Protein AF-A0A972ALK8-F1 (afdb_monomer)

Mean predicted aligned error: 3.8 Å

Nearest PDB structures (foldseek):
  4qdn-assembly1_A  TM=9.410E-01  e=5.563E-01  Thermotoga maritima MSB8

pLDDT: mean 93.88, std 9.56, range [43.31, 98.56]

Structure (mmCIF, N/CA/C/O backbone):
data_AF-A0A972ALK8-F1
#
_entry.id   AF-A0A972ALK8-F1
#
loop_
_atom_site.group_PDB
_atom_site.id
_atom_site.type_symbol
_atom_site.label_atom_id
_atom_site.label_alt_id
_atom_site.label_comp_id
_atom_site.label_asym_id
_atom_site.label_entity_id
_atom_site.label_seq_id
_atom_site.pdbx_PDB_ins_code
_atom_site.Cartn_x
_atom_site.Cartn_y
_atom_site.Cartn_z
_atom_site.occupancy
_atom_site.B_iso_or_equiv
_atom_site.auth_seq_id
_atom_site.auth_comp_id
_atom_site.auth_asym_id
_atom_site.auth_atom_id
_atom_site.pdbx_PDB_model_num
ATOM 1 N N . THR A 1 1 ? -9.645 16.647 -18.839 1.00 76.50 1 THR A N 1
ATOM 2 C CA . THR A 1 1 ? -9.055 15.469 -18.165 1.00 76.50 1 THR A CA 1
ATOM 3 C C . THR A 1 1 ? -7.747 15.148 -18.845 1.00 76.50 1 THR A C 1
ATOM 5 O O . THR A 1 1 ? -7.717 15.134 -20.067 1.00 76.50 1 THR A O 1
ATOM 8 N N . PHE A 1 2 ? -6.668 14.945 -18.091 1.00 83.00 2 PHE A N 1
ATOM 9 C CA . PHE A 1 2 ? -5.398 14.489 -18.657 1.00 83.00 2 PHE A CA 1
ATOM 10 C C . PHE A 1 2 ? -5.308 12.976 -18.498 1.00 83.00 2 PHE A C 1
ATOM 12 O O . PHE A 1 2 ? -5.659 12.445 -17.444 1.00 83.00 2 PHE A O 1
ATOM 19 N N . ARG A 1 3 ? -4.871 12.295 -19.554 1.00 92.19 3 ARG A N 1
ATOM 20 C CA . ARG A 1 3 ? -4.572 10.867 -19.540 1.00 92.19 3 ARG A CA 1
ATOM 21 C C . ARG A 1 3 ? -3.059 10.710 -19.578 1.00 92.19 3 ARG A C 1
ATOM 23 O O . ARG A 1 3 ? -2.405 11.337 -20.404 1.00 92.19 3 ARG A O 1
ATOM 30 N N . VAL A 1 4 ? -2.532 9.888 -18.681 1.00 94.00 4 VAL A N 1
ATOM 31 C CA . VAL A 1 4 ? -1.116 9.527 -18.631 1.00 94.00 4 VAL A CA 1
ATOM 32 C C . VAL A 1 4 ? -1.057 8.011 -18.654 1.00 94.00 4 VAL A C 1
ATOM 34 O O . VAL A 1 4 ? -1.638 7.368 -17.780 1.00 94.00 4 VAL A O 1
ATOM 37 N N . ASP A 1 5 ? -0.396 7.450 -19.659 1.00 96.12 5 ASP A N 1
ATOM 38 C CA . ASP A 1 5 ? -0.142 6.015 -19.700 1.00 96.12 5 ASP A CA 1
ATOM 39 C C . ASP A 1 5 ? 1.070 5.703 -18.804 1.00 96.12 5 ASP A C 1
ATOM 41 O O . ASP A 1 5 ? 2.072 6.422 -18.807 1.00 96.12 5 ASP A O 1
ATOM 45 N N . ALA A 1 6 ? 0.961 4.646 -18.000 1.00 95.62 6 ALA A N 1
ATOM 46 C CA . ALA A 1 6 ? 1.994 4.211 -17.068 1.00 95.62 6 ALA A CA 1
ATOM 47 C C . ALA A 1 6 ? 2.247 2.711 -17.232 1.00 95.62 6 ALA A C 1
ATOM 49 O O . ALA A 1 6 ? 1.318 1.937 -17.463 1.00 95.62 6 ALA A O 1
ATOM 50 N N . ASN A 1 7 ? 3.506 2.303 -17.088 1.00 97.75 7 ASN A N 1
ATOM 51 C CA . ASN A 1 7 ? 3.886 0.895 -17.123 1.00 97.75 7 ASN A CA 1
ATOM 52 C C . ASN A 1 7 ? 3.649 0.252 -15.752 1.00 97.75 7 ASN A C 1
ATOM 54 O O . ASN A 1 7 ? 4.075 0.789 -14.728 1.00 97.75 7 ASN A O 1
ATOM 58 N N . PHE A 1 8 ? 3.027 -0.925 -15.747 1.00 97.06 8 PHE A N 1
ATOM 59 C CA . PHE A 1 8 ? 2.798 -1.734 -14.553 1.00 97.06 8 PHE A CA 1
ATOM 60 C C . PHE A 1 8 ? 3.489 -3.085 -14.699 1.00 97.06 8 PHE A C 1
ATOM 62 O O . PHE A 1 8 ? 3.613 -3.616 -15.802 1.00 97.06 8 PHE A O 1
ATOM 69 N N . ARG A 1 9 ? 3.947 -3.641 -13.574 1.00 97.81 9 ARG A N 1
ATOM 70 C CA . ARG A 1 9 ? 4.455 -5.016 -13.538 1.00 97.81 9 ARG A CA 1
ATOM 71 C C . ARG A 1 9 ? 3.306 -5.981 -13.843 1.00 97.81 9 ARG A C 1
ATOM 73 O O . ARG A 1 9 ? 2.182 -5.751 -13.401 1.00 97.81 9 ARG A O 1
ATOM 80 N N . ALA A 1 10 ? 3.609 -7.045 -14.575 1.00 97.62 10 ALA A N 1
ATOM 81 C CA . ALA A 1 10 ? 2.689 -8.130 -14.888 1.00 97.62 10 ALA A CA 1
ATOM 82 C C . ALA A 1 10 ? 3.278 -9.446 -14.378 1.00 97.62 10 ALA A C 1
ATOM 84 O O . ALA A 1 10 ? 4.498 -9.607 -14.365 1.00 97.62 10 ALA A O 1
ATOM 85 N N . TYR A 1 11 ? 2.405 -10.360 -13.970 1.00 97.94 11 TYR A N 1
ATOM 86 C CA . TYR A 1 11 ? 2.772 -11.628 -13.343 1.00 97.94 11 TYR A CA 1
ATOM 87 C C . TYR A 1 11 ? 1.949 -12.763 -13.949 1.00 97.94 11 TYR A C 1
ATOM 89 O O . TYR A 1 11 ? 0.824 -12.538 -14.404 1.00 97.94 11 TYR A O 1
ATOM 97 N N . GLY A 1 12 ? 2.498 -13.976 -13.944 1.00 98.19 12 GLY A N 1
ATOM 98 C CA . GLY A 1 12 ? 1.823 -15.180 -14.427 1.00 98.19 12 GLY A CA 1
ATOM 99 C C . GLY A 1 12 ? 0.800 -15.743 -13.438 1.00 98.19 12 GLY A C 1
ATOM 100 O O . GLY A 1 12 ? -0.075 -16.511 -13.837 1.00 98.19 12 GLY A O 1
ATOM 101 N N . SER A 1 13 ? 0.880 -15.364 -12.158 1.00 98.31 13 SER A N 1
ATOM 102 C CA . SER A 1 13 ? -0.066 -15.780 -11.120 1.00 98.31 13 SER A CA 1
ATOM 103 C C . SER A 1 13 ? -0.230 -14.737 -10.009 1.00 98.31 13 SER A C 1
ATOM 105 O O . SER A 1 13 ? 0.566 -13.805 -9.859 1.00 98.31 13 SER A O 1
ATOM 107 N N . VAL A 1 14 ? -1.276 -14.915 -9.196 1.00 97.94 14 VAL A N 1
ATOM 108 C CA . VAL A 1 14 ? -1.515 -14.100 -7.993 1.00 97.94 14 VAL A CA 1
ATOM 109 C C . VAL A 1 14 ? -0.391 -14.292 -6.969 1.00 97.94 14 VAL A C 1
ATOM 111 O O . VAL A 1 14 ? 0.078 -13.316 -6.385 1.00 97.94 14 VAL A O 1
ATOM 114 N N . ASP A 1 15 ? 0.093 -15.524 -6.801 1.00 98.12 15 ASP A N 1
ATOM 115 C CA . ASP A 1 15 ? 1.160 -15.844 -5.848 1.00 98.12 15 ASP A CA 1
ATOM 116 C C . ASP A 1 15 ? 2.473 -15.139 -6.192 1.00 98.12 15 ASP A C 1
ATOM 118 O O . ASP A 1 15 ? 3.146 -14.618 -5.302 1.00 98.12 15 ASP A O 1
ATOM 122 N N . GLU A 1 16 ? 2.816 -15.066 -7.481 1.00 98.38 16 GLU A N 1
ATOM 123 C CA . GLU A 1 16 ? 3.991 -14.330 -7.953 1.00 98.38 16 GLU A CA 1
ATOM 124 C C . GLU A 1 16 ? 3.863 -12.834 -7.629 1.00 98.38 16 GLU A C 1
ATOM 126 O O . GLU A 1 16 ? 4.787 -12.232 -7.075 1.00 98.38 16 GLU A O 1
ATOM 131 N N . SER A 1 17 ? 2.684 -12.250 -7.872 1.00 98.06 17 SER A N 1
ATOM 132 C CA . SER A 1 17 ? 2.410 -10.855 -7.520 1.00 98.06 17 SER A CA 1
ATOM 133 C C . SER A 1 17 ? 2.554 -10.598 -6.018 1.00 98.06 17 SER A C 1
ATOM 135 O O . SER A 1 17 ? 3.098 -9.566 -5.618 1.00 98.06 17 SER A O 1
ATOM 137 N N . TRP A 1 18 ? 2.066 -11.507 -5.172 1.00 97.62 18 TRP A N 1
ATOM 138 C CA . TRP A 1 18 ? 2.187 -11.384 -3.721 1.00 97.62 18 TRP A CA 1
ATOM 139 C C . TRP A 1 18 ? 3.622 -11.582 -3.240 1.00 97.62 18 TRP A C 1
ATOM 141 O O . TRP A 1 18 ? 4.052 -10.892 -2.314 1.00 97.62 18 TRP A O 1
ATOM 151 N N . ALA A 1 19 ? 4.373 -12.499 -3.850 1.00 98.19 19 ALA A N 1
ATOM 152 C CA . ALA A 1 19 ? 5.777 -12.723 -3.538 1.00 98.19 19 ALA A CA 1
ATOM 153 C C . ALA A 1 19 ? 6.623 -11.480 -3.846 1.00 98.19 19 ALA A C 1
ATOM 155 O O . ALA A 1 19 ? 7.356 -11.022 -2.967 1.00 98.19 19 ALA A O 1
ATOM 156 N N . ASP A 1 20 ? 6.465 -10.880 -5.029 1.00 98.56 20 ASP A N 1
ATOM 157 C CA . ASP A 1 20 ? 7.170 -9.645 -5.390 1.00 98.56 20 ASP A CA 1
ATOM 158 C C . ASP A 1 20 ? 6.756 -8.466 -4.494 1.00 98.56 20 ASP A C 1
ATOM 160 O O . ASP A 1 20 ? 7.611 -7.739 -3.982 1.00 98.56 20 ASP A O 1
ATOM 164 N N . HIS A 1 21 ? 5.458 -8.317 -4.210 1.00 97.94 21 HIS A N 1
ATOM 165 C CA . HIS A 1 21 ? 4.973 -7.268 -3.312 1.00 97.94 21 HIS A CA 1
ATOM 166 C C . HIS A 1 21 ? 5.556 -7.398 -1.895 1.00 97.94 21 HIS A C 1
ATOM 168 O O . HIS A 1 21 ? 6.026 -6.410 -1.322 1.00 97.94 21 HIS A O 1
ATOM 174 N N . LYS A 1 22 ? 5.591 -8.616 -1.334 1.00 96.69 22 LYS A N 1
ATOM 175 C CA . LYS A 1 22 ? 6.246 -8.882 -0.043 1.00 96.69 22 LYS A CA 1
ATOM 176 C C . LYS A 1 22 ? 7.737 -8.577 -0.116 1.00 96.69 22 LYS A C 1
ATOM 178 O O . LYS A 1 22 ? 8.251 -7.889 0.760 1.00 96.69 22 LYS A O 1
ATOM 183 N N . ASN A 1 23 ? 8.418 -9.032 -1.166 1.00 98.25 23 ASN A N 1
ATOM 184 C CA . ASN A 1 23 ? 9.841 -8.780 -1.354 1.00 98.25 23 ASN A CA 1
ATOM 185 C C . ASN A 1 23 ? 10.149 -7.275 -1.371 1.00 98.25 23 ASN A C 1
ATOM 187 O O . ASN A 1 23 ? 11.060 -6.833 -0.675 1.00 98.25 23 ASN A O 1
ATOM 191 N N . LEU A 1 24 ? 9.349 -6.468 -2.074 1.00 98.06 24 LEU A N 1
ATOM 192 C CA . LEU A 1 24 ? 9.483 -5.011 -2.092 1.00 98.06 24 LEU A CA 1
ATOM 193 C C . LEU A 1 24 ? 9.426 -4.411 -0.679 1.00 98.06 24 LEU A C 1
ATOM 195 O O . LEU A 1 24 ? 10.316 -3.645 -0.301 1.00 98.06 24 LEU A O 1
ATOM 199 N N . LEU A 1 25 ? 8.396 -4.750 0.101 1.00 97.81 25 LEU A N 1
ATOM 200 C CA . LEU A 1 25 ? 8.200 -4.201 1.446 1.00 97.81 25 LEU A CA 1
ATOM 201 C C . LEU A 1 25 ? 9.261 -4.700 2.441 1.00 97.81 25 LEU A C 1
ATOM 203 O O . LEU A 1 25 ? 9.688 -3.957 3.332 1.00 97.81 25 LEU A O 1
ATOM 207 N N . LEU A 1 26 ? 9.720 -5.941 2.277 1.00 96.94 26 LEU A N 1
ATOM 208 C CA . LEU A 1 26 ? 10.650 -6.578 3.204 1.00 96.94 26 LEU A CA 1
ATOM 209 C C . LEU A 1 26 ? 12.126 -6.276 2.907 1.00 96.94 26 LEU A C 1
ATOM 211 O O . LEU A 1 26 ? 12.935 -6.286 3.831 1.00 96.94 26 LEU A O 1
ATOM 215 N N . THR A 1 27 ? 12.491 -5.956 1.665 1.00 97.56 27 THR A N 1
ATOM 216 C CA . THR A 1 27 ? 13.908 -5.802 1.284 1.00 97.56 27 THR A CA 1
ATOM 217 C C . THR A 1 27 ? 14.303 -4.380 0.911 1.00 97.56 27 THR A C 1
ATOM 219 O O . THR A 1 27 ? 15.414 -3.959 1.235 1.00 97.56 27 THR A O 1
ATOM 222 N N . ALA A 1 28 ? 13.422 -3.584 0.293 1.00 98.06 28 ALA A N 1
ATOM 223 C CA . ALA A 1 28 ? 13.819 -2.245 -0.130 1.00 98.06 28 ALA A CA 1
ATOM 224 C C . ALA A 1 28 ? 14.081 -1.339 1.086 1.00 98.0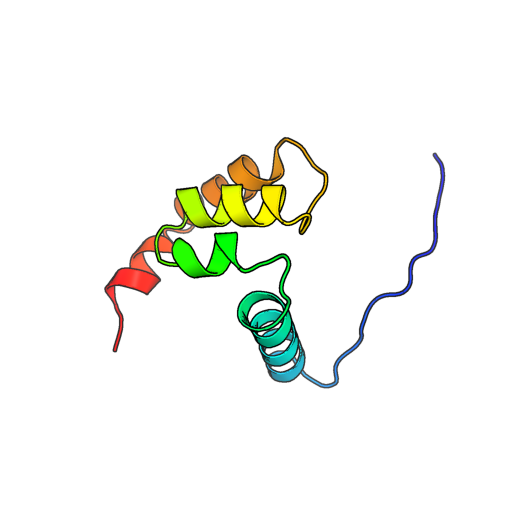6 28 ALA A C 1
ATOM 226 O O . ALA A 1 28 ? 13.313 -1.311 2.058 1.00 98.06 28 ALA A O 1
ATOM 227 N N . SER A 1 29 ? 15.180 -0.582 1.029 1.00 97.94 29 SER A N 1
ATOM 228 C CA . SER A 1 29 ? 15.678 0.244 2.138 1.00 97.94 29 SER A CA 1
ATOM 229 C C . SER A 1 29 ? 14.648 1.269 2.617 1.00 97.94 29 SER A C 1
ATOM 231 O O . SER A 1 29 ? 14.447 1.419 3.818 1.00 97.94 29 SER A O 1
ATOM 233 N N . ARG A 1 30 ? 13.912 1.898 1.691 1.00 98.25 30 ARG A N 1
ATOM 234 C CA . ARG A 1 30 ? 12.887 2.908 2.012 1.00 98.25 30 ARG A CA 1
ATOM 235 C C . ARG A 1 30 ? 11.740 2.392 2.889 1.00 98.25 30 ARG A C 1
ATOM 237 O O . ARG A 1 30 ? 11.103 3.188 3.566 1.00 98.25 30 ARG A O 1
ATOM 244 N N . TYR A 1 31 ? 11.480 1.081 2.890 1.00 98.50 31 TYR A N 1
ATOM 245 C CA . TYR A 1 31 ? 10.437 0.455 3.714 1.00 98.50 31 TYR A CA 1
ATOM 246 C C . TYR A 1 31 ? 10.953 -0.044 5.069 1.00 98.50 31 TYR A C 1
ATOM 248 O O . TYR A 1 31 ? 10.213 -0.697 5.800 1.00 98.50 31 TYR A O 1
ATOM 256 N N . GLN A 1 32 ? 12.190 0.287 5.453 1.00 98.19 32 GLN A N 1
ATOM 257 C CA . GLN A 1 32 ? 12.716 -0.022 6.785 1.00 98.19 32 GLN A CA 1
ATOM 258 C C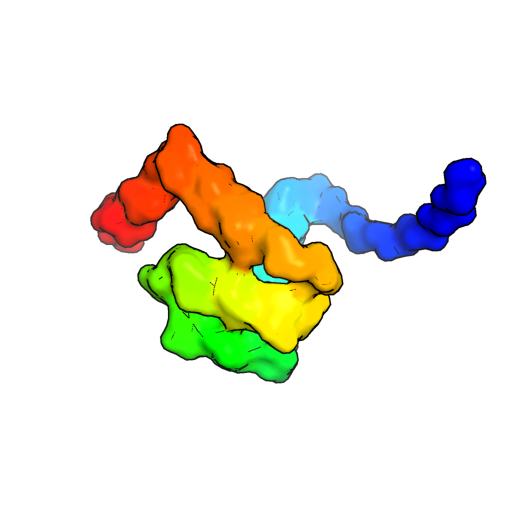 . GLN A 1 32 ? 11.803 0.486 7.925 1.00 98.19 32 GLN A C 1
ATOM 260 O O . GLN A 1 32 ? 11.464 -0.335 8.777 1.00 98.19 32 GLN A O 1
ATOM 265 N N . PRO A 1 33 ? 11.251 1.719 7.886 1.00 97.50 33 PRO A N 1
ATOM 266 C CA . PRO A 1 33 ? 10.309 2.178 8.912 1.00 97.50 33 PRO A CA 1
ATOM 267 C C . PRO A 1 33 ? 8.992 1.396 8.942 1.00 97.50 33 PRO A C 1
ATOM 269 O O . PRO A 1 33 ? 8.329 1.350 9.971 1.00 97.50 33 PRO A O 1
ATOM 272 N N . PHE A 1 34 ? 8.576 0.806 7.814 1.00 97.94 34 PHE A N 1
ATOM 273 C CA . PHE A 1 34 ? 7.393 -0.054 7.766 1.00 97.94 34 PHE A CA 1
ATOM 274 C C . PHE A 1 34 ? 7.661 -1.385 8.468 1.00 97.94 34 PHE A C 1
ATOM 276 O O . PHE A 1 34 ? 6.842 -1.808 9.279 1.00 97.94 34 PHE A O 1
ATOM 283 N N . ARG A 1 35 ? 8.823 -2.004 8.227 1.00 97.25 35 ARG A N 1
ATOM 284 C CA . ARG A 1 35 ? 9.202 -3.279 8.857 1.00 97.25 35 ARG A CA 1
ATOM 285 C C . ARG A 1 35 ? 9.246 -3.212 10.380 1.00 97.25 35 ARG A C 1
ATOM 287 O O . ARG A 1 35 ? 8.861 -4.168 11.035 1.00 97.25 35 ARG A O 1
ATOM 294 N N . GLU A 1 36 ? 9.653 -2.080 10.947 1.00 97.25 36 GLU A N 1
ATOM 295 C CA . GLU A 1 36 ? 9.685 -1.884 12.404 1.00 97.25 36 GLU A CA 1
ATOM 296 C C . GLU A 1 36 ? 8.295 -1.900 13.060 1.00 97.25 36 GLU A C 1
ATOM 298 O O . GLU A 1 36 ? 8.179 -2.099 14.268 1.00 97.25 36 GLU A O 1
ATOM 303 N N . VAL A 1 37 ? 7.234 -1.641 12.290 1.00 97.00 37 VAL A N 1
ATOM 304 C CA . VAL A 1 37 ? 5.884 -1.419 12.829 1.00 97.00 37 VAL A CA 1
ATOM 305 C C . VAL A 1 37 ? 4.800 -2.241 12.138 1.00 97.00 37 VAL A C 1
ATOM 307 O O . VAL A 1 37 ? 3.626 -2.057 12.449 1.00 97.00 37 VAL A O 1
ATOM 310 N N . MET A 1 38 ? 5.162 -3.134 11.212 1.00 92.00 38 MET A N 1
ATOM 311 C CA . MET A 1 38 ? 4.220 -3.865 10.352 1.00 92.00 38 MET A CA 1
ATOM 312 C C . MET A 1 38 ? 3.223 -4.745 11.121 1.00 92.00 38 MET A C 1
ATOM 314 O O . MET A 1 38 ? 2.145 -5.009 10.607 1.00 92.00 38 MET A O 1
ATOM 318 N N . HIS A 1 39 ? 3.535 -5.120 12.366 1.00 90.19 39 HIS A N 1
ATOM 319 C CA . HIS A 1 39 ? 2.639 -5.851 13.276 1.00 90.19 39 HIS A CA 1
ATOM 320 C C . HIS A 1 39 ? 1.509 -4.992 13.868 1.00 90.19 39 HIS A C 1
ATOM 322 O O . HIS A 1 39 ? 0.675 -5.482 14.619 1.00 90.19 39 HIS A O 1
ATOM 328 N N . ASN A 1 40 ? 1.496 -3.689 13.589 1.00 93.19 40 ASN A N 1
ATOM 329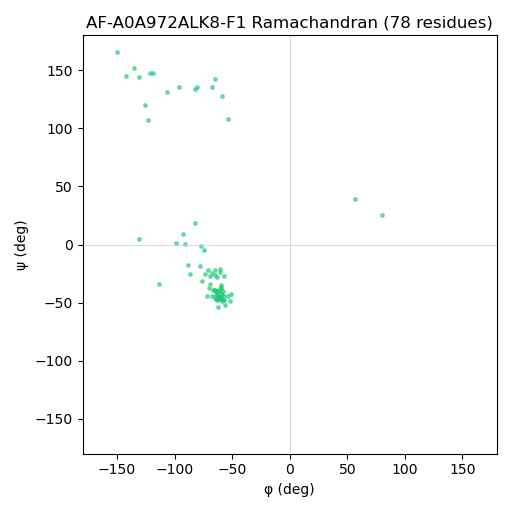 C CA . ASN A 1 40 ? 0.428 -2.785 13.984 1.00 93.19 40 ASN A CA 1
ATOM 330 C C . ASN A 1 40 ? -0.124 -2.111 12.727 1.00 93.19 40 ASN A C 1
ATOM 332 O O . ASN A 1 40 ? 0.519 -1.227 12.162 1.00 93.19 40 ASN A O 1
ATOM 336 N N . SER A 1 41 ? -1.326 -2.505 12.311 1.00 91.94 41 SER A N 1
ATOM 337 C CA . SER A 1 41 ? -1.982 -2.034 11.082 1.00 91.94 41 SER A CA 1
ATOM 338 C C . SER A 1 41 ? -2.022 -0.504 10.959 1.00 91.94 41 SER A C 1
ATOM 340 O O . SER A 1 41 ? -1.685 0.046 9.907 1.00 91.94 41 SER A O 1
ATOM 342 N N . THR A 1 42 ? -2.336 0.201 12.050 1.00 94.62 42 THR A N 1
ATOM 343 C CA . THR A 1 42 ? -2.358 1.670 12.096 1.00 94.62 42 THR A CA 1
ATOM 344 C C . THR A 1 42 ? -0.978 2.268 11.832 1.00 94.62 42 THR A C 1
ATOM 346 O O . THR A 1 42 ? -0.814 3.098 10.933 1.00 94.62 42 THR A O 1
ATOM 349 N N . ARG A 1 43 ? 0.047 1.850 12.583 1.00 96.94 43 ARG A N 1
ATOM 350 C CA . ARG A 1 43 ? 1.419 2.360 12.410 1.00 96.94 43 ARG A CA 1
ATOM 351 C C . ARG A 1 43 ? 1.989 1.965 11.046 1.00 96.94 43 ARG A C 1
ATOM 353 O O . ARG A 1 43 ? 2.629 2.797 10.402 1.00 96.94 43 ARG A O 1
ATOM 360 N N . GLY A 1 44 ? 1.703 0.750 10.584 1.00 96.81 44 GLY A N 1
ATOM 361 C CA . GLY A 1 44 ? 2.079 0.237 9.270 1.00 96.81 44 GLY A CA 1
ATOM 362 C C . GLY A 1 44 ? 1.531 1.096 8.134 1.00 96.81 44 GLY A C 1
ATOM 363 O O . GLY A 1 44 ? 2.293 1.524 7.268 1.00 96.81 44 GLY A O 1
ATOM 364 N N . ALA A 1 45 ? 0.243 1.445 8.170 1.00 97.38 45 ALA A N 1
ATOM 365 C CA . ALA A 1 45 ? -0.383 2.294 7.157 1.00 97.38 45 ALA A CA 1
ATOM 366 C C . ALA A 1 45 ? 0.294 3.675 7.048 1.00 97.38 45 ALA A C 1
ATOM 368 O O . ALA A 1 45 ? 0.578 4.162 5.947 1.00 97.38 45 ALA A O 1
ATOM 369 N N . TRP A 1 46 ? 0.619 4.295 8.187 1.00 98.19 46 TRP A N 1
ATOM 370 C CA . TRP A 1 46 ? 1.357 5.561 8.219 1.00 98.19 46 TRP A CA 1
ATOM 371 C C . TRP A 1 46 ? 2.797 5.423 7.720 1.00 98.19 46 TRP A C 1
ATOM 373 O O . TRP A 1 46 ? 3.283 6.302 7.001 1.00 98.19 46 TRP A O 1
ATOM 383 N N . ALA A 1 47 ? 3.475 4.330 8.068 1.00 98.06 47 ALA A N 1
ATOM 384 C CA . ALA A 1 47 ? 4.833 4.055 7.617 1.00 98.06 47 ALA A CA 1
ATOM 385 C C . ALA A 1 47 ? 4.899 3.817 6.099 1.00 98.06 47 ALA A C 1
ATOM 387 O O . ALA A 1 47 ? 5.796 4.350 5.450 1.00 98.06 47 ALA A O 1
ATOM 388 N N . LEU A 1 48 ? 3.919 3.122 5.508 1.00 98.12 48 LEU A N 1
ATOM 389 C CA . LEU A 1 48 ? 3.820 2.929 4.054 1.00 98.12 48 LEU A CA 1
ATOM 390 C C . LEU A 1 48 ? 3.713 4.257 3.303 1.00 98.12 48 LEU A C 1
ATOM 392 O O . LEU A 1 48 ? 4.427 4.473 2.320 1.00 98.12 48 LEU A O 1
ATOM 396 N N . ARG A 1 49 ? 2.860 5.173 3.781 1.00 97.81 49 ARG A N 1
ATOM 397 C CA . ARG A 1 49 ? 2.765 6.520 3.204 1.00 97.81 49 ARG A CA 1
ATOM 398 C C . ARG A 1 49 ? 4.090 7.267 3.337 1.00 97.81 49 ARG A C 1
ATOM 400 O O . ARG A 1 49 ? 4.560 7.844 2.363 1.00 97.81 49 ARG A O 1
ATOM 407 N N . ARG A 1 50 ? 4.707 7.246 4.524 1.00 96.81 50 ARG A N 1
ATOM 408 C CA . ARG A 1 50 ? 5.996 7.915 4.772 1.00 96.81 50 ARG A CA 1
ATOM 409 C C . ARG A 1 50 ? 7.112 7.377 3.870 1.00 96.81 50 ARG A C 1
ATOM 411 O O . ARG A 1 50 ? 7.937 8.153 3.410 1.00 96.81 50 ARG A O 1
ATOM 418 N N . ALA A 1 51 ? 7.099 6.077 3.590 1.00 97.75 51 ALA A N 1
ATOM 419 C CA . ALA A 1 51 ? 8.035 5.400 2.696 1.00 97.75 51 ALA A CA 1
ATOM 420 C C . ALA A 1 51 ? 7.741 5.616 1.196 1.00 97.75 51 ALA A C 1
ATOM 422 O O . ALA A 1 51 ? 8.469 5.097 0.348 1.00 97.75 51 ALA A O 1
ATOM 423 N N . GLY A 1 52 ? 6.682 6.357 0.851 1.00 97.75 52 GLY A N 1
ATOM 424 C CA . GLY A 1 52 ? 6.340 6.691 -0.531 1.00 97.75 52 GLY A CA 1
ATOM 425 C C . GLY A 1 52 ? 5.619 5.582 -1.297 1.00 97.75 52 GLY A C 1
ATOM 426 O O . GLY A 1 52 ? 5.714 5.541 -2.519 1.00 97.75 52 GLY A O 1
ATOM 427 N N . TYR A 1 53 ? 4.905 4.676 -0.616 1.00 98.19 53 TYR A N 1
ATOM 428 C CA . TYR A 1 53 ? 4.053 3.685 -1.294 1.00 98.19 53 TYR A CA 1
ATOM 429 C C . TYR A 1 53 ? 2.914 4.350 -2.079 1.00 98.19 53 TYR A C 1
ATOM 431 O O . TYR A 1 53 ? 2.609 3.955 -3.198 1.00 98.19 53 TYR A 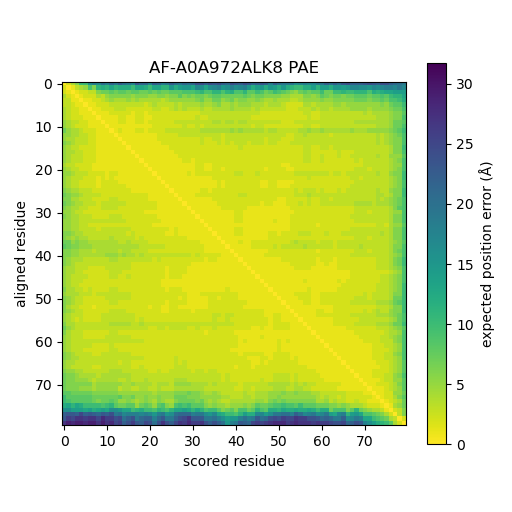O 1
ATOM 439 N N . ALA A 1 54 ? 2.315 5.390 -1.497 1.00 97.75 54 ALA A N 1
ATOM 440 C CA . ALA A 1 54 ? 1.278 6.197 -2.118 1.00 97.75 54 ALA A CA 1
ATOM 441 C C . ALA A 1 54 ? 1.458 7.668 -1.730 1.00 97.75 54 ALA A C 1
ATOM 443 O O . ALA A 1 54 ? 1.858 7.982 -0.607 1.00 97.75 54 ALA A O 1
ATOM 444 N N . THR A 1 55 ? 1.142 8.567 -2.660 1.00 96.50 55 THR A N 1
ATOM 445 C CA . THR A 1 55 ? 1.254 10.022 -2.473 1.00 96.50 55 THR A CA 1
ATOM 446 C C . THR A 1 55 ? -0.006 10.654 -1.883 1.00 96.50 55 THR A C 1
ATOM 448 O O . THR A 1 55 ? 0.060 11.755 -1.338 1.00 96.50 55 THR A O 1
ATOM 451 N N . ASP A 1 56 ? -1.145 9.958 -1.941 1.00 97.62 56 ASP A N 1
ATOM 452 C CA . ASP A 1 56 ? -2.409 10.426 -1.374 1.00 97.62 56 ASP A CA 1
ATOM 453 C C . ASP A 1 56 ? -2.281 10.677 0.143 1.00 97.62 56 ASP A C 1
ATOM 455 O O . ASP A 1 56 ? -1.845 9.817 0.916 1.00 97.62 56 ASP A O 1
ATOM 459 N N . SER A 1 57 ? -2.677 11.873 0.589 1.00 96.12 57 SER A N 1
ATOM 460 C CA . SER A 1 57 ? -2.671 12.252 2.005 1.00 96.12 57 SER A CA 1
ATOM 461 C C . SER A 1 57 ? -3.626 11.397 2.841 1.00 96.12 57 SER A C 1
ATOM 463 O O . SER A 1 57 ? -3.348 11.154 4.014 1.00 96.12 57 SER A O 1
ATOM 465 N N . GLN A 1 58 ? -4.698 10.888 2.230 1.00 97.94 58 GLN A N 1
ATOM 466 C CA . GLN A 1 58 ? -5.713 10.053 2.869 1.00 97.94 58 GLN A CA 1
ATOM 467 C C . GLN A 1 58 ? -5.412 8.550 2.779 1.00 97.94 58 GLN A C 1
ATOM 469 O O . GLN A 1 58 ? -6.191 7.752 3.300 1.00 97.94 58 GLN A O 1
ATOM 474 N N . TYR A 1 59 ? -4.299 8.140 2.157 1.00 98.19 59 TYR A N 1
ATOM 475 C CA . TYR A 1 59 ? -3.964 6.723 1.974 1.00 98.19 59 TYR A CA 1
ATOM 476 C C . TYR A 1 59 ? -4.017 5.896 3.276 1.00 98.19 59 TYR A C 1
ATOM 478 O O . TYR A 1 59 ? -4.700 4.870 3.283 1.00 98.19 59 TYR A O 1
ATOM 486 N N . PRO A 1 60 ? -3.402 6.329 4.400 1.00 98.00 60 PRO A N 1
ATOM 487 C CA . PRO A 1 60 ? -3.427 5.550 5.634 1.00 98.00 60 PRO A CA 1
ATOM 488 C C . PRO A 1 60 ? -4.845 5.383 6.173 1.00 98.00 60 PRO A C 1
ATOM 490 O O . PRO A 1 60 ? -5.213 4.300 6.612 1.00 98.00 60 PRO A O 1
ATOM 493 N N . ILE A 1 61 ? -5.655 6.444 6.097 1.00 98.06 61 ILE A N 1
ATOM 494 C CA . ILE A 1 61 ? -7.038 6.443 6.582 1.00 98.06 61 ILE A CA 1
ATOM 495 C C . ILE A 1 61 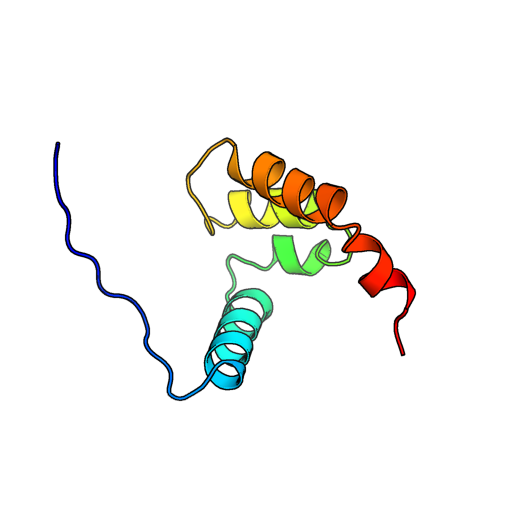? -7.891 5.474 5.762 1.00 98.06 61 ILE A C 1
ATOM 497 O O . ILE A 1 61 ? -8.612 4.656 6.328 1.00 98.06 61 ILE A O 1
ATOM 501 N N . LYS A 1 62 ? -7.771 5.514 4.430 1.00 98.31 62 LYS A N 1
ATOM 502 C CA . LYS A 1 62 ? -8.483 4.596 3.529 1.00 98.31 62 LYS A CA 1
ATOM 503 C C . LYS A 1 62 ? -8.115 3.139 3.806 1.00 98.31 62 LYS A C 1
ATOM 505 O O . LYS A 1 62 ? -9.006 2.301 3.903 1.00 98.31 62 LYS A O 1
ATOM 510 N N . LEU A 1 63 ? -6.825 2.851 3.982 1.00 97.44 63 LEU A N 1
ATOM 511 C CA . LEU A 1 63 ? -6.348 1.504 4.289 1.00 97.44 63 LEU A CA 1
ATOM 512 C C . LEU A 1 63 ? -6.866 1.007 5.648 1.00 97.44 63 LEU A C 1
ATOM 514 O O . LEU A 1 63 ? -7.403 -0.094 5.730 1.00 97.44 63 LEU A O 1
ATOM 518 N N . MET A 1 64 ? -6.775 1.830 6.697 1.00 96.62 64 MET A N 1
ATOM 519 C CA . MET A 1 64 ? -7.314 1.489 8.020 1.00 96.62 64 MET A CA 1
ATOM 520 C C . MET A 1 64 ? -8.828 1.253 7.986 1.00 96.62 64 MET A C 1
ATOM 522 O O . MET A 1 64 ? -9.318 0.335 8.640 1.00 96.62 64 MET A O 1
ATOM 526 N N . ASN A 1 65 ? -9.571 2.039 7.200 1.00 97.50 65 ASN A N 1
ATOM 527 C CA . ASN A 1 65 ? -11.008 1.839 7.030 1.00 97.50 65 ASN A CA 1
ATOM 528 C C . ASN A 1 65 ? -11.317 0.485 6.385 1.00 97.50 65 ASN A C 1
ATOM 530 O O . ASN A 1 65 ? -12.192 -0.210 6.882 1.00 97.50 65 ASN A O 1
ATOM 534 N N . ILE A 1 66 ? -10.582 0.076 5.344 1.00 97.12 66 ILE A N 1
ATOM 535 C CA . ILE A 1 66 ? -10.744 -1.253 4.728 1.00 97.12 66 ILE A CA 1
ATOM 536 C C . ILE A 1 66 ? -10.495 -2.356 5.765 1.00 97.12 66 ILE A C 1
ATOM 538 O O . ILE A 1 66 ? -11.327 -3.248 5.915 1.00 97.12 66 ILE A O 1
ATOM 542 N N . ILE A 1 67 ? -9.394 -2.262 6.517 1.00 95.00 67 ILE A N 1
ATOM 543 C CA . ILE A 1 67 ? -9.04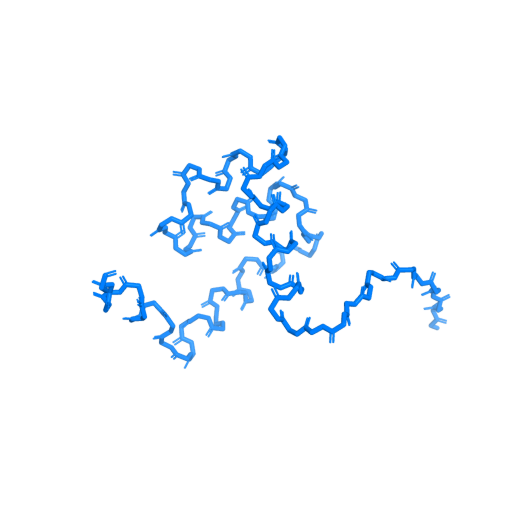1 -3.239 7.559 1.00 95.00 67 ILE A CA 1
ATOM 544 C C . ILE A 1 67 ? -10.170 -3.365 8.587 1.00 95.00 67 ILE A C 1
ATOM 546 O O . ILE A 1 67 ? -10.617 -4.474 8.868 1.00 95.00 67 ILE A O 1
ATOM 550 N N . LYS A 1 68 ? -10.693 -2.236 9.080 1.00 94.38 68 LYS A N 1
ATOM 551 C CA . LYS A 1 68 ? -11.785 -2.206 10.060 1.00 94.38 68 LYS A CA 1
ATOM 552 C C . LYS A 1 68 ? -13.111 -2.713 9.492 1.00 94.38 68 LYS A C 1
ATOM 554 O O . LYS A 1 68 ? -13.808 -3.465 10.166 1.00 94.38 68 LYS A O 1
ATOM 559 N N . THR A 1 69 ? -13.481 -2.298 8.281 1.00 96.94 69 THR A N 1
ATOM 560 C CA . THR A 1 69 ? -14.754 -2.672 7.644 1.00 96.94 69 THR A CA 1
ATOM 561 C C . THR A 1 69 ? -14.876 -4.181 7.478 1.00 96.94 69 THR A C 1
ATOM 563 O O . THR A 1 69 ? -15.959 -4.722 7.682 1.00 96.94 69 THR A O 1
ATOM 566 N N . TYR A 1 70 ? -13.776 -4.856 7.149 1.00 95.81 70 TYR A N 1
ATOM 567 C CA . TYR A 1 70 ? -13.764 -6.304 6.953 1.00 95.81 70 TYR A CA 1
ATOM 568 C C . TYR A 1 70 ? -13.247 -7.087 8.169 1.00 95.81 70 TYR A C 1
ATOM 570 O O . TYR A 1 70 ? -13.186 -8.311 8.107 1.00 95.81 70 TYR A O 1
ATOM 578 N N . GLY A 1 71 ? -12.895 -6.412 9.271 1.00 92.81 71 GLY A N 1
ATOM 579 C CA . GLY A 1 71 ? -12.342 -7.050 10.470 1.00 92.81 71 GLY A CA 1
ATOM 580 C C . GLY A 1 71 ? -11.084 -7.871 10.181 1.00 92.81 71 GLY A C 1
ATOM 581 O O . GLY A 1 71 ? -10.949 -8.979 10.697 1.00 92.81 71 GLY A O 1
ATOM 582 N N . LEU A 1 72 ? -10.213 -7.371 9.295 1.00 91.50 72 LEU A N 1
ATOM 583 C CA . LEU A 1 72 ? -9.019 -8.095 8.836 1.00 91.50 72 LEU A CA 1
ATOM 584 C C . LEU A 1 72 ? -7.945 -8.204 9.920 1.00 91.50 72 LEU A C 1
ATOM 586 O O . LEU A 1 72 ? -7.122 -9.107 9.865 1.00 91.50 72 LEU A O 1
ATOM 590 N N . ASP A 1 73 ? -7.985 -7.319 10.913 1.00 86.56 73 ASP A N 1
ATOM 591 C CA . ASP A 1 73 ? -7.160 -7.375 12.120 1.00 86.56 73 ASP A CA 1
ATOM 592 C C . ASP A 1 73 ? -7.335 -8.691 12.893 1.00 86.56 73 ASP A C 1
ATOM 594 O O . ASP A 1 73 ? -6.393 -9.174 13.512 1.00 86.56 73 ASP A O 1
ATOM 598 N N . LYS A 1 74 ? -8.500 -9.336 12.781 1.00 87.25 74 LYS A N 1
ATOM 599 C CA . LYS A 1 74 ? -8.753 -10.651 13.391 1.00 87.25 74 LYS A CA 1
ATOM 600 C C . LYS A 1 74 ? -7.932 -11.778 12.765 1.00 87.25 74 LYS A C 1
ATOM 602 O O . LYS A 1 74 ? -7.699 -12.790 13.417 1.00 87.25 74 LYS A O 1
ATOM 607 N N . LEU A 1 75 ? -7.503 -11.629 11.509 1.00 85.50 75 LEU A N 1
ATOM 608 C CA . LEU A 1 75 ? -6.667 -12.635 10.848 1.00 85.50 75 LEU A CA 1
ATOM 609 C C . LEU A 1 75 ? -5.260 -12.677 11.457 1.00 85.50 75 LEU A C 1
ATOM 611 O O . LEU A 1 75 ? -4.635 -13.737 11.466 1.00 85.50 75 LEU A O 1
ATOM 615 N N . ASP A 1 76 ? -4.807 -11.552 12.019 1.00 78.81 76 ASP A N 1
ATOM 616 C CA . ASP A 1 76 ? -3.525 -11.446 12.717 1.00 78.81 76 ASP A CA 1
ATOM 617 C C . ASP A 1 76 ? -3.570 -12.131 14.100 1.00 78.81 76 ASP A C 1
ATOM 619 O O . ASP A 1 76 ? -2.541 -12.581 14.600 1.00 78.81 76 ASP A O 1
ATOM 623 N N . GLU A 1 77 ? -4.755 -12.252 14.714 1.00 74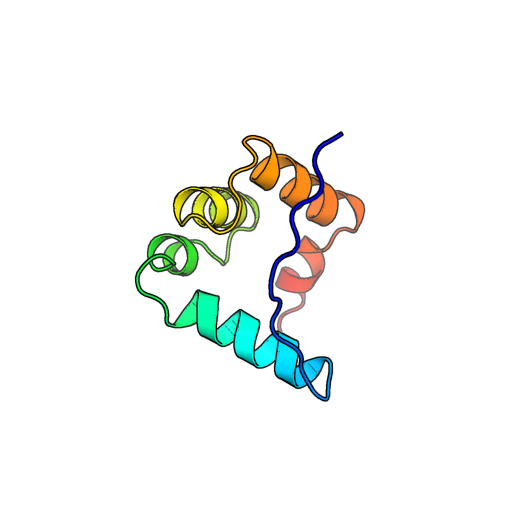.75 77 GLU A N 1
ATOM 624 C CA . GLU A 1 77 ? -4.962 -12.961 15.990 1.00 74.75 77 GLU A CA 1
ATOM 625 C C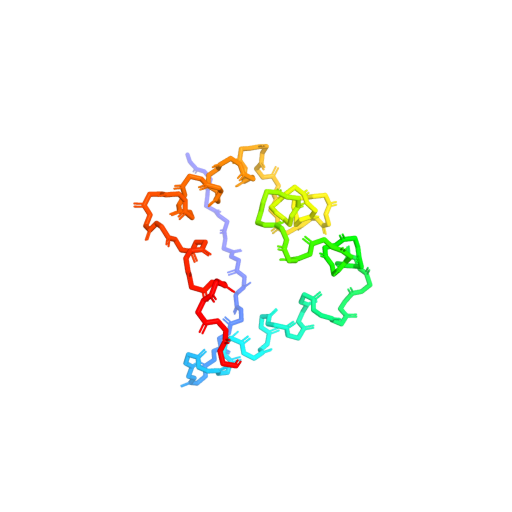 . GLU A 1 77 ? -4.947 -14.485 15.817 1.00 74.75 77 GLU A C 1
ATOM 627 O O . GLU A 1 77 ? -4.527 -15.217 16.710 1.00 74.75 77 GLU A O 1
ATOM 632 N N . THR A 1 78 ? -5.395 -14.973 14.658 1.00 60.84 78 THR A N 1
ATOM 633 C CA . THR A 1 78 ? -5.496 -16.408 14.346 1.00 60.84 78 THR A CA 1
ATOM 634 C C . THR A 1 78 ? -4.186 -17.038 13.870 1.00 60.84 78 THR A C 1
ATOM 636 O O . THR A 1 78 ? -4.215 -18.101 13.253 1.00 60.84 78 THR A O 1
ATOM 639 N N . GLY A 1 79 ? -3.045 -16.394 14.129 1.00 53.88 79 GLY A N 1
ATOM 640 C CA . GLY A 1 79 ? -1.732 -16.898 13.737 1.00 53.88 79 GLY A CA 1
ATOM 641 C C . GLY A 1 79 ? -1.484 -18.326 14.235 1.00 53.88 79 GLY A C 1
ATOM 642 O O . GLY A 1 79 ? -1.289 -18.547 15.429 1.00 53.88 79 GLY A O 1
ATOM 643 N N . ILE A 1 80 ? -1.500 -19.271 13.291 1.00 43.31 80 ILE A N 1
ATOM 644 C CA . ILE A 1 80 ? -0.710 -20.510 13.324 1.00 43.31 80 ILE A CA 1
ATOM 645 C C . ILE A 1 80 ? 0.770 -20.128 13.240 1.00 43.31 80 ILE A C 1
ATOM 647 O O . ILE A 1 80 ? 1.083 -19.209 12.446 1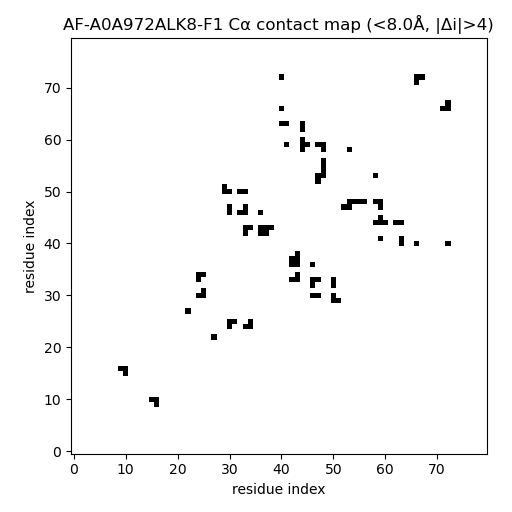.00 43.31 80 ILE A O 1
#

Secondary structure (DSSP, 8-state):
-----------SSHHHHHHHHHHHHHH-GGGHHHHTTTTSHHHHHHHHHHTTS---TTHHHHHHHHHHHHTTHHHHHT--

Foldseek 3Di:
DDDDDDDDDDDPDPVVVVVVVCCCCVPDPLNPQLVVCVLPLLSNQVSCVSSPVDVDPCRSVVSVCVCVVVVVNVVSVPDD

Sequence (80 aa):
TFRVDANFRAYGSVDESWADHKNLLLTASRYQPFREVMHNSTRGAWALRRAGYATDSQYPIKLMNIIKTYGLDKLDETGI

Solvent-accessible surface area (backbone atoms only — not comparable to full-atom values): 4937 Å² total; per-residue (Å²): 137,90,86,78,92,78,92,75,92,84,66,97,44,72,65,55,48,51,52,53,54,50,47,50,52,75,64,42,75,65,28,50,70,22,65,80,32,55,93,35,68,70,57,20,34,51,26,38,42,73,46,61,76,46,87,60,90,57,48,37,60,55,51,49,48,55,37,61,75,69,50,51,68,55,62,69,72,65,65,125

Radius of gyration: 14.56 Å; Cα contacts (8 Å, |Δi|>4): 53; chains: 1; bounding box: 30×36×36 Å